Protein AF-A0A0A8UPC5-F1 (afdb_monomer)

Foldseek 3Di:
DVVVVVVVVCCVVQVLVVCVVVVNNVVSVVVVVVVCVVVVVVVVVVVVVVVVVVVVVVVVVVVVVVVVVVD

Structure (mmCIF, N/CA/C/O backbone):
data_AF-A0A0A8UPC5-F1
#
_entry.id   AF-A0A0A8UPC5-F1
#
loop_
_a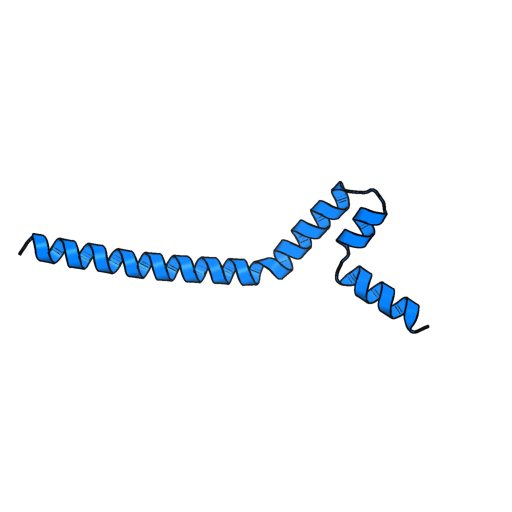tom_site.group_PDB
_atom_site.id
_atom_site.type_symbol
_atom_site.label_atom_id
_atom_site.label_alt_id
_atom_site.label_comp_id
_atom_site.label_asym_id
_atom_site.label_entity_id
_atom_site.label_seq_id
_atom_site.pdbx_PDB_ins_code
_atom_site.Cartn_x
_atom_site.Cartn_y
_atom_site.Cartn_z
_atom_site.occupancy
_atom_site.B_iso_or_equiv
_atom_site.auth_seq_id
_atom_site.auth_comp_id
_atom_site.auth_asym_id
_atom_site.auth_atom_id
_atom_site.pdbx_PDB_model_num
ATOM 1 N N . MET A 1 1 ? 9.955 -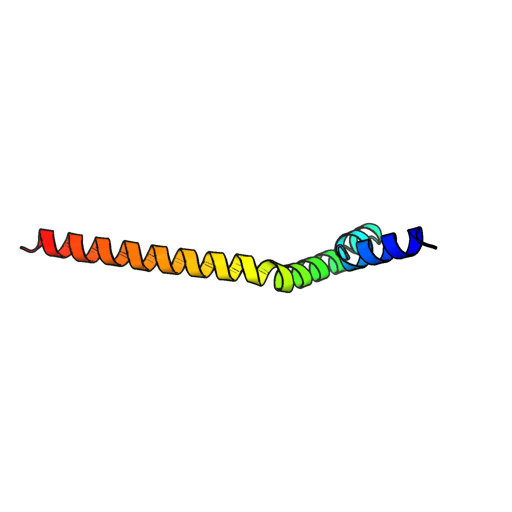16.670 -27.291 1.00 60.56 1 MET A N 1
ATOM 2 C CA . MET A 1 1 ? 8.911 -15.621 -27.156 1.00 60.56 1 MET A CA 1
ATOM 3 C C . MET A 1 1 ? 8.268 -15.598 -25.767 1.00 60.56 1 MET A C 1
ATOM 5 O O . MET A 1 1 ? 8.078 -14.507 -25.248 1.00 60.56 1 MET A O 1
ATOM 9 N N . ILE A 1 2 ? 8.032 -16.755 -25.129 1.00 71.56 2 ILE A N 1
ATOM 10 C CA . ILE A 1 2 ? 7.502 -16.877 -23.752 1.00 71.56 2 ILE A CA 1
ATOM 11 C C . ILE A 1 2 ? 8.258 -16.025 -22.711 1.00 71.56 2 ILE A C 1
ATOM 13 O O . ILE A 1 2 ? 7.635 -15.356 -21.893 1.00 71.56 2 ILE A O 1
ATOM 17 N N . SER A 1 3 ? 9.591 -15.979 -22.775 1.00 75.00 3 SER A N 1
ATOM 18 C CA . SER A 1 3 ? 10.403 -15.318 -21.742 1.00 75.00 3 SER A CA 1
ATOM 19 C C . SER A 1 3 ? 10.220 -13.798 -21.683 1.00 75.00 3 SER A C 1
ATOM 21 O O . SER A 1 3 ? 10.321 -13.213 -20.610 1.00 75.00 3 SER A O 1
ATOM 23 N N . ARG A 1 4 ? 9.901 -13.153 -22.817 1.00 78.50 4 ARG A N 1
ATOM 24 C CA . ARG A 1 4 ? 9.628 -11.705 -22.865 1.00 78.50 4 ARG A CA 1
ATOM 25 C C . ARG A 1 4 ? 8.292 -11.370 -22.211 1.00 78.50 4 ARG A C 1
ATOM 27 O O . ARG A 1 4 ? 8.192 -10.381 -21.503 1.00 78.50 4 ARG A O 1
ATOM 34 N N . ILE A 1 5 ? 7.299 -12.231 -22.418 1.00 82.19 5 ILE A N 1
ATOM 35 C CA . ILE A 1 5 ? 5.951 -12.073 -21.868 1.00 82.19 5 ILE A CA 1
ATOM 36 C C . ILE A 1 5 ? 5.992 -12.205 -20.343 1.00 82.19 5 ILE A C 1
ATOM 38 O O . ILE A 1 5 ? 5.414 -11.378 -19.645 1.00 82.19 5 ILE A O 1
ATOM 42 N N . PHE A 1 6 ? 6.742 -13.182 -19.823 1.00 81.19 6 PHE A N 1
ATOM 43 C CA . PHE A 1 6 ? 6.927 -13.355 -18.380 1.00 81.19 6 PHE A CA 1
ATOM 44 C C . PHE A 1 6 ? 7.538 -12.111 -17.716 1.00 81.19 6 PHE A C 1
ATOM 46 O O . PHE A 1 6 ? 7.039 -11.641 -16.696 1.00 81.19 6 PHE A O 1
ATOM 53 N N . TRP A 1 7 ? 8.565 -11.527 -18.340 1.00 77.94 7 TRP A N 1
ATOM 54 C CA . TRP A 1 7 ? 9.172 -10.278 -17.877 1.00 77.94 7 TRP A CA 1
ATOM 55 C C . TRP A 1 7 ? 8.197 -9.094 -17.902 1.00 77.94 7 TRP A C 1
ATOM 57 O O . TRP A 1 7 ? 8.198 -8.291 -16.973 1.00 77.94 7 TRP A O 1
ATOM 67 N N . THR A 1 8 ? 7.322 -8.998 -18.909 1.00 79.19 8 THR A N 1
ATOM 68 C CA . THR A 1 8 ? 6.292 -7.948 -18.970 1.00 79.19 8 THR A CA 1
ATOM 69 C C . THR A 1 8 ? 5.249 -8.094 -17.863 1.00 79.19 8 THR A C 1
ATOM 71 O O . THR A 1 8 ? 4.897 -7.100 -17.238 1.00 79.19 8 THR A O 1
ATOM 74 N N . PHE A 1 9 ? 4.783 -9.310 -17.567 1.00 81.25 9 PHE A N 1
ATOM 75 C CA . PHE A 1 9 ? 3.866 -9.530 -16.443 1.00 81.25 9 PHE A CA 1
ATOM 76 C C . PHE A 1 9 ? 4.511 -9.162 -15.108 1.00 81.25 9 PHE A C 1
ATOM 78 O O . PHE A 1 9 ? 3.887 -8.489 -14.291 1.00 81.25 9 PHE A O 1
ATOM 85 N N . LEU A 1 10 ? 5.774 -9.540 -14.905 1.00 78.25 10 LEU A N 1
ATOM 86 C CA . LEU A 1 10 ? 6.499 -9.194 -13.688 1.00 78.25 10 LEU A CA 1
ATOM 87 C C . LEU A 1 10 ? 6.673 -7.6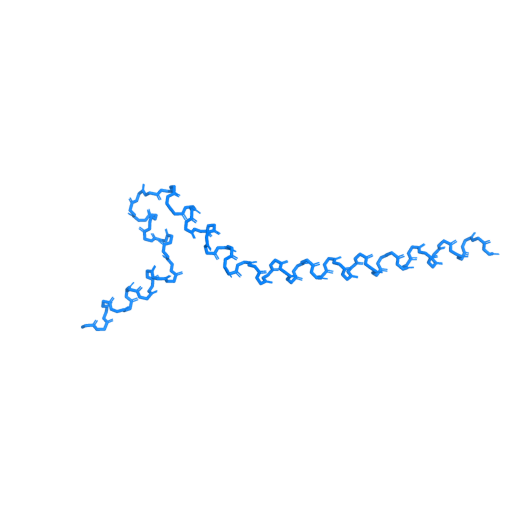73 -13.545 1.00 78.25 10 LEU A C 1
ATOM 89 O O . LEU A 1 10 ? 6.452 -7.136 -12.464 1.00 78.25 10 LEU A O 1
ATOM 93 N N . ALA A 1 11 ? 6.969 -6.971 -14.642 1.00 77.56 11 ALA A N 1
ATOM 94 C CA . ALA A 1 11 ? 7.054 -5.511 -14.669 1.00 77.56 11 ALA A CA 1
ATOM 95 C C . ALA A 1 11 ? 5.701 -4.819 -14.408 1.00 77.56 11 ALA A C 1
ATOM 97 O O . ALA A 1 11 ? 5.670 -3.755 -13.797 1.00 77.56 11 ALA A O 1
ATOM 98 N N . VAL A 1 12 ? 4.582 -5.420 -14.833 1.00 76.69 12 VAL A N 1
ATOM 99 C CA . VAL A 1 12 ? 3.223 -4.902 -14.582 1.00 76.69 12 VAL A CA 1
ATOM 100 C C . VAL A 1 12 ? 2.800 -5.094 -13.124 1.00 76.69 12 VAL A C 1
ATOM 102 O O . VAL A 1 12 ? 2.158 -4.215 -12.552 1.00 76.69 12 VAL A O 1
ATOM 105 N N . PHE A 1 13 ? 3.155 -6.222 -12.505 1.00 76.94 13 PHE A N 1
ATOM 106 C CA . PHE A 1 13 ? 2.802 -6.501 -11.111 1.00 76.94 13 PHE A CA 1
ATOM 107 C C . PHE A 1 13 ? 3.750 -5.838 -10.101 1.00 76.94 13 PHE A C 1
ATOM 109 O O . PHE A 1 13 ? 3.305 -5.475 -9.015 1.00 76.94 13 PHE A O 1
ATOM 116 N N . PHE A 1 14 ? 5.026 -5.657 -10.445 1.00 79.75 14 PHE A N 1
ATOM 117 C CA . PHE A 1 14 ? 6.056 -5.047 -9.592 1.00 79.75 14 PHE A CA 1
ATOM 118 C C . PHE A 1 14 ? 6.779 -3.891 -10.321 1.00 79.75 14 PHE A C 1
ATOM 120 O O . PHE A 1 14 ? 7.993 -3.944 -10.547 1.00 79.75 14 PHE A O 1
ATOM 127 N N . PRO A 1 15 ? 6.062 -2.811 -10.685 1.00 74.44 15 PRO A N 1
ATOM 128 C CA . PRO A 1 15 ? 6.640 -1.683 -11.418 1.00 74.44 15 PRO A CA 1
ATOM 129 C C . PRO A 1 15 ? 7.690 -0.916 -10.600 1.00 74.44 15 PRO A C 1
ATOM 131 O O . PRO A 1 15 ? 8.636 -0.372 -11.170 1.00 74.44 15 PRO A O 1
ATOM 134 N N . TRP A 1 16 ? 7.582 -0.907 -9.264 1.00 77.88 16 TRP A N 1
ATOM 135 C CA . TRP A 1 16 ? 8.559 -0.228 -8.404 1.00 77.88 16 TRP A CA 1
ATOM 136 C C . TRP A 1 16 ? 9.954 -0.845 -8.492 1.00 77.88 16 TRP A C 1
ATOM 138 O O . TRP A 1 16 ? 10.941 -0.139 -8.313 1.00 77.88 16 TRP A O 1
ATOM 148 N N . LEU A 1 17 ? 10.041 -2.154 -8.760 1.00 77.88 17 LEU A N 1
ATOM 149 C CA . LEU A 1 17 ? 11.309 -2.872 -8.844 1.00 77.88 17 LEU A CA 1
ATOM 150 C C . LEU A 1 17 ? 12.089 -2.391 -10.070 1.00 77.88 17 LEU A C 1
ATOM 152 O O . LEU A 1 17 ? 13.276 -2.105 -9.971 1.00 77.88 17 LEU A O 1
ATOM 156 N N . VAL A 1 18 ? 11.391 -2.220 -11.197 1.00 79.31 18 VAL A N 1
ATOM 157 C CA . VAL A 1 18 ? 11.959 -1.711 -12.453 1.00 79.31 18 VAL A CA 1
ATOM 158 C C . VAL A 1 18 ? 12.470 -0.277 -12.287 1.00 79.31 18 VAL A C 1
ATOM 160 O O . VAL A 1 18 ? 13.562 0.028 -12.744 1.00 79.31 18 VAL A O 1
ATOM 163 N N . LEU A 1 19 ? 11.729 0.581 -11.578 1.00 77.06 19 LEU A N 1
ATOM 164 C CA . LEU A 1 19 ? 12.125 1.974 -11.312 1.00 77.06 19 LEU A CA 1
ATOM 165 C C . LEU A 1 19 ? 13.288 2.099 -10.313 1.00 77.06 19 LEU A C 1
ATOM 167 O O . LEU A 1 19 ? 14.097 3.015 -10.431 1.00 77.06 19 LEU A O 1
ATOM 171 N N . LEU A 1 20 ? 13.391 1.176 -9.350 1.00 76.88 20 LEU A N 1
ATOM 172 C CA . LEU A 1 20 ? 14.540 1.077 -8.441 1.00 76.88 20 LEU A CA 1
ATOM 173 C C . LEU A 1 20 ? 15.815 0.626 -9.165 1.00 76.88 20 LEU A C 1
ATOM 175 O O . LEU A 1 20 ? 16.899 1.088 -8.829 1.00 76.88 20 LEU A O 1
ATOM 179 N N . LEU A 1 21 ? 15.682 -0.262 -10.155 1.00 79.38 21 LEU A N 1
ATOM 180 C CA . LEU A 1 21 ? 16.776 -0.692 -11.034 1.00 79.38 21 LEU A CA 1
ATOM 181 C C . LEU A 1 21 ? 17.233 0.415 -12.002 1.00 79.38 21 LEU A C 1
ATOM 183 O O . LEU A 1 21 ? 18.382 0.395 -12.431 1.00 79.38 21 LEU A O 1
ATOM 187 N N . ASP A 1 22 ? 16.356 1.369 -12.319 1.00 80.81 22 ASP A N 1
ATOM 188 C CA . ASP A 1 22 ? 16.614 2.521 -13.200 1.00 80.81 22 ASP A CA 1
ATOM 189 C C . ASP A 1 22 ? 17.167 3.752 -12.442 1.00 80.81 22 ASP A C 1
ATOM 191 O O . ASP A 1 22 ? 17.216 4.851 -12.985 1.00 80.81 22 ASP A O 1
ATOM 195 N N . ASP A 1 23 ? 17.575 3.588 -11.175 1.00 70.44 23 ASP A N 1
ATOM 196 C CA . ASP A 1 23 ? 18.152 4.646 -10.323 1.00 70.44 23 ASP A CA 1
ATOM 197 C C . ASP A 1 23 ? 17.197 5.835 -10.044 1.00 70.44 23 ASP A C 1
ATOM 199 O O . ASP A 1 23 ? 17.620 6.925 -9.660 1.00 70.44 23 ASP A O 1
ATOM 203 N N . ASN A 1 24 ? 15.877 5.637 -10.189 1.00 80.12 24 ASN A N 1
ATOM 204 C CA . ASN A 1 24 ? 14.858 6.662 -9.933 1.00 80.12 24 ASN A CA 1
ATOM 205 C C . ASN A 1 24 ? 14.046 6.365 -8.653 1.00 80.12 24 ASN A C 1
ATOM 207 O O . ASN A 1 24 ? 12.901 5.888 -8.722 1.00 80.12 24 ASN A O 1
ATOM 211 N N . PRO A 1 25 ? 14.585 6.684 -7.458 1.00 75.75 25 PRO A N 1
ATOM 212 C CA . PRO A 1 25 ? 13.911 6.412 -6.190 1.00 75.75 25 PRO A CA 1
ATOM 213 C C . PRO A 1 25 ? 12.598 7.194 -6.048 1.00 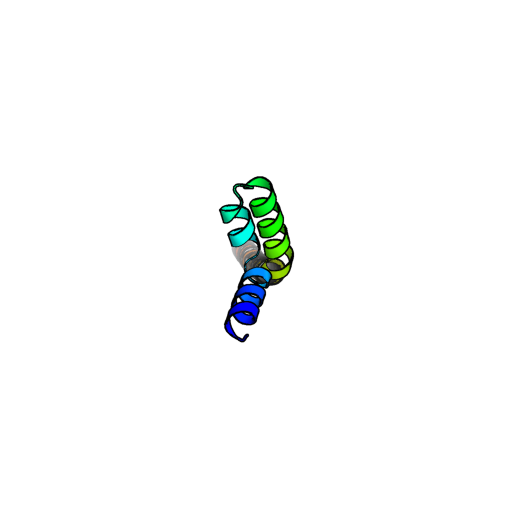75.75 25 PRO A C 1
ATOM 215 O O . PRO A 1 25 ? 11.648 6.696 -5.446 1.00 75.75 25 PRO A O 1
ATOM 218 N N . GLY A 1 26 ? 12.506 8.391 -6.641 1.00 82.44 26 GLY A N 1
ATOM 219 C CA . GLY A 1 26 ? 11.288 9.204 -6.619 1.00 82.44 26 GLY A CA 1
ATOM 220 C C . GLY A 1 26 ? 10.130 8.534 -7.361 1.00 82.44 26 GLY A C 1
ATOM 221 O O . GLY A 1 26 ? 9.024 8.434 -6.828 1.00 82.44 26 GLY A O 1
ATOM 222 N N . GLY A 1 27 ? 10.394 8.005 -8.559 1.00 83.00 27 GLY A N 1
ATOM 223 C CA . GLY A 1 27 ? 9.411 7.253 -9.340 1.00 83.00 27 GLY A CA 1
ATOM 224 C C . GLY A 1 27 ? 8.970 5.961 -8.648 1.00 83.00 27 GLY A C 1
ATOM 225 O O . GLY A 1 27 ? 7.777 5.654 -8.621 1.00 83.00 27 GLY A O 1
ATOM 226 N N . ALA A 1 28 ? 9.907 5.236 -8.027 1.00 81.12 28 ALA A N 1
ATOM 227 C CA . ALA A 1 28 ? 9.609 4.010 -7.288 1.00 81.12 28 ALA A CA 1
ATOM 228 C C . ALA A 1 28 ? 8.674 4.256 -6.087 1.00 81.12 28 ALA A C 1
ATOM 230 O O . ALA A 1 28 ? 7.733 3.490 -5.874 1.00 81.12 28 ALA A O 1
ATOM 231 N N . VAL A 1 29 ? 8.880 5.346 -5.338 1.00 83.19 29 VAL A N 1
ATOM 232 C CA . VAL A 1 29 ? 8.020 5.726 -4.202 1.00 83.19 29 VAL A CA 1
ATOM 233 C C . VAL A 1 29 ? 6.609 6.090 -4.666 1.00 83.19 29 VAL A C 1
ATOM 235 O O . VAL A 1 29 ? 5.635 5.620 -4.079 1.00 83.19 29 VAL A O 1
ATOM 238 N N . VAL A 1 30 ? 6.471 6.869 -5.744 1.00 83.44 30 VAL A N 1
ATOM 239 C CA . VAL A 1 30 ? 5.153 7.219 -6.303 1.00 83.44 30 VAL A CA 1
ATOM 240 C C . VAL A 1 30 ? 4.410 5.966 -6.781 1.00 83.44 30 VAL A C 1
ATOM 242 O O . VAL A 1 30 ? 3.233 5.795 -6.464 1.00 83.44 30 VAL A O 1
ATOM 245 N N . ALA A 1 31 ? 5.098 5.053 -7.474 1.00 82.06 31 ALA A N 1
ATOM 246 C CA . ALA A 1 31 ? 4.520 3.787 -7.925 1.00 82.06 31 ALA A CA 1
ATOM 247 C C . ALA A 1 31 ? 4.073 2.891 -6.753 1.00 82.06 31 ALA A C 1
ATOM 249 O O . ALA A 1 31 ? 2.995 2.298 -6.814 1.00 82.06 31 ALA A O 1
ATOM 250 N N . LEU A 1 32 ? 4.849 2.839 -5.663 1.00 80.31 32 LEU A N 1
ATOM 251 C CA . LEU A 1 32 ? 4.485 2.123 -4.435 1.00 80.31 32 LEU A CA 1
ATOM 252 C C . LEU A 1 32 ? 3.245 2.712 -3.762 1.00 80.31 32 LEU A C 1
ATOM 254 O O . LEU A 1 32 ? 2.354 1.960 -3.384 1.00 80.31 32 LEU A O 1
ATOM 258 N N . VAL A 1 33 ? 3.149 4.037 -3.639 1.00 81.81 33 VAL A N 1
ATOM 259 C CA . VAL A 1 33 ? 1.969 4.705 -3.058 1.00 81.81 33 VAL A CA 1
ATOM 260 C C . VAL A 1 33 ? 0.725 4.468 -3.922 1.00 81.81 33 VAL A C 1
ATOM 262 O O . VAL A 1 33 ? -0.368 4.239 -3.400 1.00 81.81 33 VAL A O 1
ATOM 265 N N . MET A 1 34 ? 0.885 4.455 -5.247 1.00 79.25 34 MET A N 1
ATOM 266 C CA . MET A 1 34 ? -0.205 4.210 -6.192 1.00 79.25 34 MET A CA 1
ATOM 267 C C . MET A 1 34 ? -0.676 2.743 -6.178 1.00 79.25 34 MET A C 1
ATOM 269 O O . MET A 1 34 ? -1.873 2.469 -6.221 1.00 79.25 34 MET A O 1
ATOM 273 N N . GLN A 1 35 ? 0.237 1.777 -6.032 1.00 76.19 35 GLN A N 1
ATOM 274 C CA . GLN A 1 35 ? -0.145 0.380 -5.801 1.00 76.19 35 GLN A CA 1
ATOM 275 C C . GLN A 1 35 ? -0.720 0.157 -4.402 1.00 76.19 35 GLN A C 1
ATOM 277 O O . GLN A 1 35 ? -1.689 -0.582 -4.259 1.00 76.19 35 GLN A O 1
ATOM 282 N N . ALA A 1 36 ? -0.176 0.805 -3.373 1.00 77.12 36 ALA A N 1
ATOM 283 C CA . ALA A 1 36 ? -0.671 0.705 -2.004 1.00 77.12 36 ALA A CA 1
ATOM 284 C C . ALA A 1 36 ? -2.066 1.318 -1.849 1.00 77.12 36 ALA A C 1
ATOM 286 O O . ALA A 1 36 ? -2.842 0.853 -1.027 1.00 77.12 36 ALA A O 1
ATOM 287 N N . THR A 1 37 ? -2.442 2.306 -2.656 1.00 78.69 37 THR A N 1
ATOM 288 C CA . THR A 1 37 ? -3.820 2.817 -2.666 1.00 78.69 37 THR A CA 1
ATOM 289 C C . THR A 1 37 ? -4.792 1.848 -3.338 1.00 78.69 37 THR A C 1
ATOM 291 O O . THR A 1 37 ? -5.894 1.679 -2.833 1.00 78.69 37 THR A O 1
ATOM 294 N N . ILE A 1 38 ? -4.398 1.138 -4.402 1.00 75.81 38 ILE A N 1
ATOM 295 C CA . ILE A 1 38 ? -5.277 0.155 -5.072 1.00 75.81 38 ILE A CA 1
ATOM 296 C C . ILE A 1 38 ? -5.339 -1.187 -4.323 1.00 75.81 38 ILE A C 1
ATOM 298 O O . ILE A 1 38 ? -6.411 -1.761 -4.156 1.00 75.81 38 ILE A O 1
ATOM 302 N N . ILE A 1 39 ? -4.204 -1.702 -3.851 1.00 74.25 39 ILE A N 1
ATOM 303 C CA . ILE A 1 39 ? -4.117 -2.988 -3.141 1.00 74.25 39 ILE A CA 1
ATOM 304 C C . ILE A 1 39 ? -4.407 -2.798 -1.648 1.00 74.25 39 ILE A C 1
ATOM 306 O O . ILE A 1 39 ? -5.090 -3.616 -1.035 1.00 7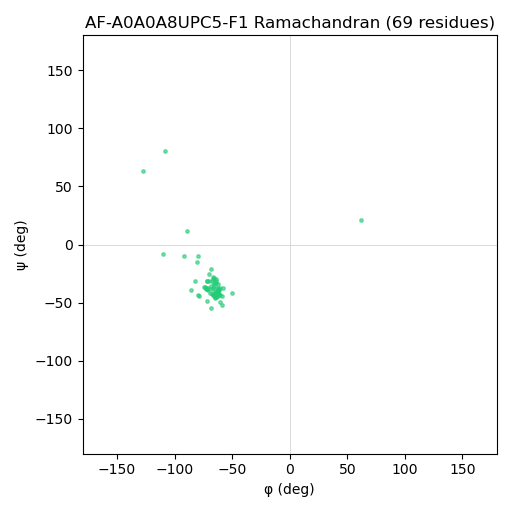4.25 39 ILE A O 1
ATOM 310 N N . GLY A 1 40 ? -3.926 -1.705 -1.057 1.00 72.56 40 GLY A N 1
ATOM 311 C CA . GLY A 1 40 ? -4.049 -1.421 0.371 1.00 72.56 40 GLY A CA 1
ATOM 312 C C . GLY A 1 40 ? -5.403 -0.859 0.801 1.00 72.56 40 GLY A C 1
ATOM 313 O O . GLY A 1 40 ? -5.674 -0.855 2.000 1.00 72.56 40 GLY A O 1
ATOM 314 N N . TRP A 1 41 ? -6.301 -0.474 -0.120 1.00 78.25 41 TRP A N 1
ATOM 315 C CA . TRP A 1 41 ? -7.657 -0.064 0.277 1.00 78.25 41 TRP A CA 1
ATOM 316 C C . TRP A 1 41 ? -8.434 -1.203 0.958 1.00 78.25 41 TRP A C 1
ATOM 318 O O . TRP A 1 41 ? -9.156 -0.953 1.917 1.00 78.25 41 TRP A O 1
ATOM 328 N N . ILE A 1 42 ? -8.229 -2.464 0.549 1.00 79.69 42 ILE A N 1
ATOM 329 C CA . ILE A 1 42 ? -8.932 -3.628 1.106 1.00 79.69 42 ILE A CA 1
ATOM 330 C C . ILE A 1 42 ? -8.500 -3.879 2.553 1.00 79.69 42 ILE A C 1
ATOM 332 O O . ILE A 1 42 ? -9.371 -3.903 3.426 1.00 79.69 42 ILE A O 1
ATOM 336 N N . PRO A 1 43 ? -7.196 -4.028 2.863 1.00 74.44 43 PRO A N 1
ATOM 337 C CA . PRO A 1 43 ? -6.771 -4.180 4.246 1.00 74.44 43 PRO A CA 1
ATOM 338 C C . PRO A 1 43 ? -7.065 -2.929 5.085 1.00 74.44 43 PRO A C 1
ATOM 340 O O . PRO A 1 43 ? -7.415 -3.083 6.251 1.00 74.44 43 PRO A O 1
ATOM 343 N N . ALA A 1 44 ? -7.008 -1.714 4.525 1.00 80.50 44 ALA A N 1
ATOM 344 C CA . ALA A 1 44 ? -7.357 -0.492 5.257 1.00 80.50 44 ALA A CA 1
ATOM 345 C C . ALA A 1 44 ? -8.839 -0.457 5.671 1.00 80.50 44 ALA A C 1
ATOM 347 O O . ALA A 1 44 ? -9.144 -0.177 6.830 1.00 80.50 44 ALA A O 1
ATOM 348 N N . ILE A 1 45 ? -9.759 -0.806 4.761 1.00 88.75 45 ILE A N 1
ATOM 349 C CA . ILE A 1 45 ? -11.197 -0.917 5.063 1.00 88.75 45 ILE A CA 1
ATOM 350 C C . ILE A 1 45 ? -11.431 -1.995 6.128 1.00 88.75 45 ILE A C 1
ATOM 352 O O . ILE A 1 45 ? -12.190 -1.786 7.072 1.00 88.75 45 ILE A O 1
ATOM 356 N N . PHE A 1 46 ? -10.744 -3.132 6.024 1.00 88.88 46 PHE A N 1
ATOM 357 C CA . PHE A 1 46 ? -10.856 -4.221 6.991 1.00 88.88 46 PHE A CA 1
ATOM 358 C C . PHE A 1 46 ? -10.388 -3.825 8.401 1.00 88.88 46 PHE A C 1
ATOM 360 O O . PHE A 1 46 ? -11.057 -4.145 9.385 1.00 88.88 46 PHE A O 1
ATOM 367 N N . TRP A 1 47 ? -9.277 -3.089 8.505 1.00 86.75 47 TRP A N 1
ATOM 368 C CA . TRP A 1 47 ? -8.791 -2.530 9.769 1.00 86.75 47 TRP A CA 1
ATOM 369 C C . TRP A 1 47 ? -9.757 -1.495 10.350 1.00 86.75 47 TRP A C 1
ATOM 371 O O . TRP A 1 47 ? -10.073 -1.562 11.536 1.00 86.75 47 TRP A O 1
ATOM 381 N N . ALA A 1 48 ? -10.290 -0.594 9.522 1.00 86.88 48 ALA A N 1
ATOM 382 C CA . ALA A 1 48 ? -11.261 0.406 9.961 1.00 86.88 48 ALA A CA 1
ATOM 383 C C . ALA A 1 48 ? -12.541 -0.236 10.525 1.00 86.88 48 ALA A C 1
ATOM 385 O O . ALA A 1 48 ? -13.023 0.172 11.581 1.00 86.88 48 ALA A O 1
ATOM 386 N N . VAL A 1 49 ? -13.065 -1.278 9.868 1.00 89.81 49 VAL A N 1
ATOM 387 C CA . VAL A 1 49 ? -14.248 -2.013 10.345 1.00 89.81 49 VAL A CA 1
ATOM 388 C C . VAL A 1 49 ? -13.968 -2.732 11.666 1.00 89.81 49 VAL A C 1
ATOM 390 O O . VAL A 1 49 ? -14.814 -2.687 12.558 1.00 89.81 49 VAL A O 1
ATOM 393 N N . ARG A 1 50 ? -12.790 -3.355 11.831 1.00 90.62 50 ARG A N 1
ATOM 394 C CA . ARG A 1 50 ? -12.407 -3.989 13.105 1.00 90.62 50 ARG A CA 1
ATOM 395 C C . ARG A 1 50 ? -12.365 -2.993 14.259 1.00 90.62 50 ARG A C 1
ATOM 397 O O . ARG A 1 50 ? -13.006 -3.231 15.276 1.00 90.62 50 ARG A O 1
ATOM 404 N N . VAL A 1 51 ? -11.685 -1.864 14.067 1.00 87.44 51 VAL A N 1
ATOM 405 C CA . VAL A 1 51 ? -11.566 -0.810 15.086 1.00 87.44 51 VAL A CA 1
ATOM 406 C C . VAL A 1 51 ? -12.940 -0.247 15.461 1.00 87.44 51 VAL A C 1
ATOM 408 O O . VAL A 1 51 ? -13.205 0.035 16.627 1.00 87.44 51 VAL A O 1
ATOM 411 N N . LEU A 1 52 ? -13.855 -0.115 14.497 1.00 85.38 52 LEU A N 1
ATOM 412 C CA . LEU A 1 52 ? -15.216 0.354 14.763 1.00 85.38 52 LEU A CA 1
ATOM 413 C C . LEU A 1 52 ? -16.030 -0.644 15.607 1.00 85.38 52 LEU A C 1
ATOM 415 O O . LEU A 1 52 ? -16.793 -0.224 16.476 1.00 85.38 52 LEU A O 1
ATOM 419 N N . GLN A 1 53 ? -15.856 -1.951 15.376 1.00 83.44 53 GLN A N 1
ATOM 420 C CA . GLN A 1 53 ? -16.499 -2.998 16.178 1.00 83.44 53 GLN A CA 1
ATOM 421 C C . GLN A 1 53 ? -15.933 -3.063 17.600 1.00 83.44 53 GLN A C 1
ATOM 423 O O . GLN A 1 53 ? -16.714 -3.161 18.545 1.00 83.44 53 GLN A O 1
ATOM 428 N N . GLU A 1 54 ? -14.611 -2.950 17.759 1.00 81.25 54 GLU A N 1
ATOM 429 C CA . GLU A 1 54 ? -13.962 -2.876 19.075 1.00 81.25 54 GLU A CA 1
ATOM 430 C C . GLU A 1 54 ? -14.474 -1.677 19.870 1.00 81.25 54 GLU A C 1
ATOM 432 O O . GLU A 1 54 ? -15.002 -1.859 20.960 1.00 81.25 54 GLU A O 1
ATOM 437 N N . ASN A 1 55 ? -14.452 -0.471 19.295 1.00 81.12 55 ASN A N 1
ATOM 438 C CA . ASN A 1 55 ? -14.935 0.734 19.977 1.00 81.12 55 ASN A CA 1
ATOM 439 C C . ASN A 1 55 ? -16.406 0.631 20.419 1.00 81.12 55 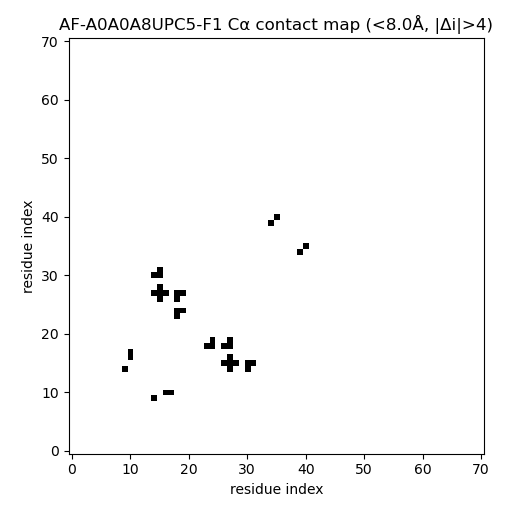ASN A C 1
ATOM 441 O O . ASN A 1 55 ? -16.775 1.123 21.486 1.00 81.12 55 ASN A O 1
ATOM 445 N N . ALA A 1 56 ? -17.260 -0.008 19.613 1.00 76.50 56 ALA A N 1
ATOM 446 C CA . ALA A 1 56 ? -18.661 -0.222 19.964 1.00 76.50 56 ALA A CA 1
ATOM 447 C C . ALA A 1 56 ? -18.848 -1.248 21.097 1.00 76.50 56 ALA A C 1
ATOM 449 O O . ALA A 1 56 ? -19.800 -1.123 21.872 1.00 76.50 56 ALA A O 1
ATOM 450 N N . ALA A 1 57 ? -17.967 -2.249 21.196 1.00 75.44 57 ALA A N 1
ATOM 451 C CA . ALA A 1 57 ? -17.969 -3.226 22.281 1.00 75.44 57 ALA A CA 1
ATOM 452 C C . ALA A 1 57 ? -17.502 -2.589 23.599 1.00 75.44 57 ALA A C 1
ATOM 454 O O . ALA A 1 57 ? -18.221 -2.659 24.595 1.00 75.44 57 ALA A O 1
ATOM 455 N N . THR A 1 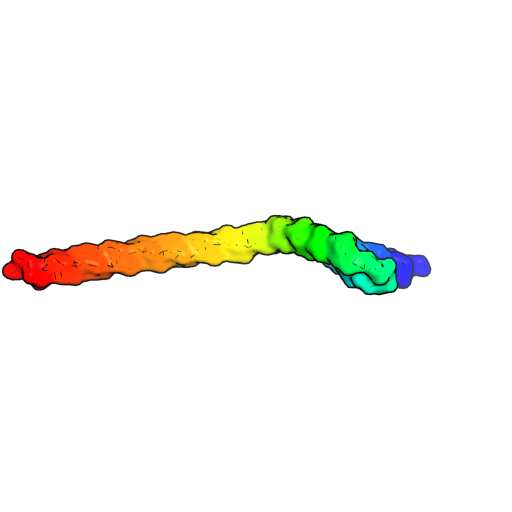58 ? -16.382 -1.861 23.584 1.00 74.06 58 THR A N 1
ATOM 456 C CA . THR A 1 58 ? -15.834 -1.200 24.781 1.00 74.06 58 THR A CA 1
ATOM 457 C C . THR A 1 58 ? -16.796 -0.150 25.348 1.00 74.06 58 THR A C 1
ATOM 459 O O . THR A 1 58 ? -16.998 -0.067 26.557 1.00 74.06 58 THR A O 1
ATOM 462 N N . ALA A 1 59 ? -17.480 0.605 24.480 1.00 72.94 59 ALA A N 1
ATOM 463 C CA . ALA A 1 59 ? -18.455 1.614 24.901 1.00 72.94 59 ALA A CA 1
ATOM 464 C C . ALA A 1 59 ? -19.729 1.028 25.546 1.00 72.94 59 ALA A C 1
ATOM 466 O O . ALA A 1 59 ? -20.450 1.750 26.240 1.00 72.94 59 ALA A O 1
ATOM 467 N N . LYS A 1 60 ? -20.050 -0.251 25.302 1.00 68.19 60 LYS A N 1
ATOM 468 C CA . LYS A 1 60 ? -21.158 -0.941 25.985 1.00 68.19 60 LYS A CA 1
ATOM 469 C C . LYS A 1 60 ? -20.752 -1.386 27.385 1.00 68.19 60 LYS A C 1
ATOM 471 O O . LYS A 1 60 ? -21.500 -1.131 28.324 1.00 68.19 60 LYS A O 1
ATOM 476 N N . GLU A 1 61 ? -19.559 -1.954 27.525 1.00 67.62 61 GLU A N 1
ATOM 477 C CA . GLU A 1 61 ? -19.036 -2.412 28.816 1.00 67.62 61 GLU A CA 1
ATOM 478 C C . GLU A 1 61 ? -18.881 -1.256 29.817 1.00 67.62 61 GLU A C 1
ATOM 480 O O . GLU A 1 61 ? -19.255 -1.392 30.980 1.00 67.62 61 GLU A O 1
ATOM 485 N N . GLU A 1 62 ? -18.435 -0.077 29.371 1.00 69.94 62 GLU A N 1
ATOM 486 C CA . GLU A 1 62 ? -18.325 1.103 30.243 1.00 69.94 62 GLU A CA 1
ATOM 487 C C . GLU A 1 62 ? -19.680 1.624 30.747 1.00 69.94 62 GLU A C 1
ATOM 489 O O . GLU A 1 62 ? -19.783 2.103 31.880 1.00 69.94 62 GLU A O 1
ATOM 494 N N . LYS A 1 63 ? -20.738 1.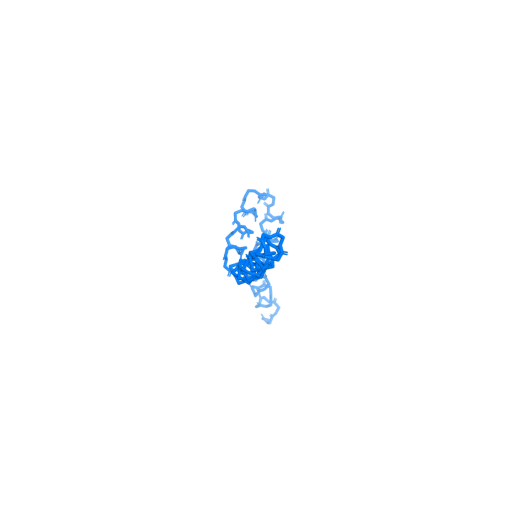532 29.931 1.00 68.38 63 LYS A N 1
ATOM 495 C CA . LYS A 1 63 ? -22.086 1.980 30.320 1.00 68.38 63 LYS A CA 1
ATOM 496 C C . LYS A 1 63 ? -22.750 1.027 31.301 1.00 68.38 63 LYS A C 1
ATOM 498 O O . LYS A 1 63 ? -23.463 1.474 32.194 1.00 68.38 63 LYS A O 1
ATOM 503 N N . GLU A 1 64 ? -22.516 -0.267 31.130 1.00 68.75 64 GLU A N 1
ATOM 504 C CA . GLU A 1 64 ? -23.058 -1.300 32.008 1.00 68.75 64 GLU A CA 1
ATOM 505 C C . GLU A 1 64 ? -22.343 -1.283 33.363 1.00 68.75 64 GLU A C 1
ATOM 507 O O . GLU A 1 64 ? -22.995 -1.346 34.399 1.00 68.75 64 GLU A O 1
ATOM 512 N N . LYS A 1 65 ? -21.026 -1.036 33.377 1.00 67.00 65 LYS A N 1
ATOM 513 C CA . LYS A 1 65 ? -20.249 -0.906 34.616 1.00 67.00 65 LYS A CA 1
ATOM 514 C C . LYS A 1 65 ? -20.608 0.339 35.436 1.00 67.00 65 LYS A C 1
ATOM 516 O O . LYS A 1 65 ? -20.692 0.245 36.654 1.00 67.00 65 LYS A O 1
ATOM 521 N N . LYS A 1 66 ? -20.874 1.481 34.785 1.00 66.12 66 LYS A N 1
ATOM 522 C CA . LYS A 1 66 ? -21.338 2.698 35.479 1.00 66.12 66 LYS A CA 1
ATOM 523 C C . LYS A 1 66 ? -22.738 2.561 36.072 1.00 66.12 66 LYS A C 1
ATOM 525 O O . LYS A 1 66 ? -23.011 3.175 37.093 1.00 66.12 66 LYS A O 1
ATOM 530 N N . LYS A 1 67 ? -23.619 1.774 35.447 1.00 64.75 67 LYS A N 1
ATOM 531 C CA . LYS A 1 67 ? -24.990 1.586 35.935 1.00 64.75 67 LYS A CA 1
ATOM 532 C C . LYS A 1 67 ? -25.050 0.728 37.205 1.00 64.75 67 LYS A C 1
ATOM 534 O O . LYS A 1 67 ? -25.899 0.977 38.047 1.00 64.75 67 LYS A O 1
ATOM 539 N N . SER A 1 68 ? -24.122 -0.213 37.362 1.00 61.34 68 SER A N 1
ATOM 540 C CA . SER A 1 68 ? -24.012 -1.082 38.544 1.00 61.34 68 SER A CA 1
ATOM 541 C C . SER A 1 68 ? -23.324 -0.433 39.752 1.00 61.34 68 SER A C 1
ATOM 543 O O . SER A 1 68 ? -23.367 -0.998 40.837 1.00 61.34 68 SER A O 1
ATOM 545 N N . GLU A 1 69 ? -22.634 0.697 39.570 1.00 58.28 69 GLU A N 1
ATOM 546 C CA . GLU A 1 69 ? -22.017 1.471 40.664 1.00 58.28 69 GLU A CA 1
ATOM 547 C C . GLU A 1 69 ? -22.954 2.568 41.212 1.00 58.28 69 GLU A C 1
ATOM 549 O O . GLU A 1 69 ? -22.640 3.179 42.232 1.00 58.28 69 GLU A O 1
ATOM 554 N N . GLU A 1 70 ? -24.085 2.827 40.543 1.00 54.28 70 GLU A N 1
ATOM 555 C CA . GLU A 1 70 ? -25.055 3.878 40.895 1.00 54.28 70 GLU A CA 1
ATOM 556 C C . GLU A 1 70 ? -26.395 3.319 41.445 1.00 54.28 70 GLU A C 1
ATOM 558 O O . GLU A 1 70 ? -27.201 4.098 41.956 1.00 54.28 70 GLU A O 1
ATOM 563 N N . GLU A 1 71 ? -26.619 1.993 41.387 1.00 47.62 71 GLU A N 1
ATOM 564 C CA . GLU A 1 71 ? -27.695 1.242 42.086 1.00 47.62 71 GLU A CA 1
ATOM 565 C C . GLU A 1 71 ? -27.206 0.634 43.411 1.00 47.62 71 GLU A C 1
ATOM 567 O O . GLU A 1 71 ? -27.987 0.672 44.391 1.00 47.62 71 GLU A O 1
#

Radius of gyration: 23.39 Å; Cα contacts (8 Å, |Δi|>4): 19; chains: 1; bounding box: 46×26×69 Å

Mean predicted aligned error: 11.78 Å

Sequence (71 aa):
MISRIFWTFLAVFFPWLVLLLDDNPGGAVVALVMQATIIGWIPAIFWAVRVLQENAATAKEEKEKKKSEEE

pLDDT: mean 76.65, std 8.01, range [47.62, 90.62]

Organism: Legionella hackeliae (NCBI:txid449)

Secondary structure (DSSP, 8-state):
-HHHHHHHHHHHH-HHHHHHHTT-HHHHHHHHHHHHHHHHHHHHHHHHHHHHHHHHHHHHHHHHHHHHTT-

Solvent-accessible surface area (backbone atoms only — not comparable to full-atom values): 4000 Å² tota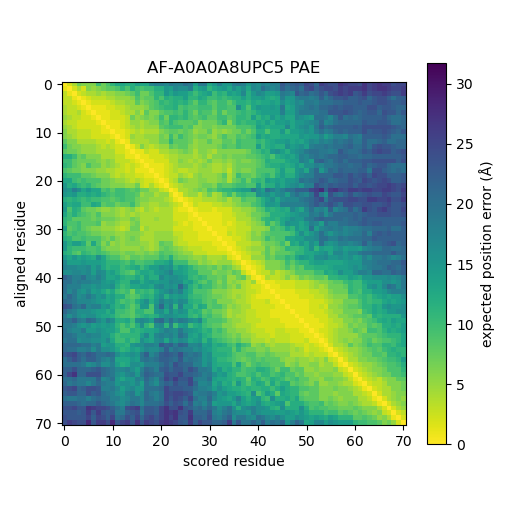l; per-residue (Å²): 116,68,71,60,52,55,51,51,54,50,44,70,77,42,49,35,59,57,29,53,75,67,76,33,63,69,60,17,52,53,47,46,53,56,46,43,56,70,63,38,46,59,59,50,53,54,50,52,53,50,54,54,53,50,55,56,50,54,59,47,55,56,53,56,55,56,55,68,76,75,112